Protein AF-A0AAD7Q5W8-F1 (afdb_monomer)

pLDDT: mean 75.55, std 15.58, range [45.16, 98.0]

Foldseek 3Di:
DADAPDQDPDPVCNVNYDDPDDDDDDDDPVVPDDDDPPPPPVPVPPDVPDPCNVVVVVVVVVVVVVVVVVVVVVVVVVVVVVVVVVVVVVVVVVPD

Structure (mmCIF, N/CA/C/O backbone):
data_AF-A0AAD7Q5W8-F1
#
_entry.id   AF-A0AAD7Q5W8-F1
#
loop_
_atom_site.group_PDB
_atom_site.id
_atom_site.type_symbol
_atom_site.label_atom_id
_atom_site.label_alt_id
_atom_site.label_comp_id
_atom_site.label_asym_id
_atom_site.label_entity_id
_atom_site.label_seq_id
_atom_site.pdbx_PDB_ins_code
_atom_site.Cartn_x
_atom_site.Cartn_y
_atom_site.Cartn_z
_atom_site.occupancy
_atom_site.B_iso_or_equiv
_atom_site.auth_seq_id
_atom_site.auth_comp_id
_atom_site.auth_asym_id
_atom_site.auth_atom_id
_atom_site.pdbx_PDB_model_num
ATOM 1 N N . MET A 1 1 ? 58.237 18.279 -44.977 1.00 65.56 1 MET A N 1
ATOM 2 C CA . MET A 1 1 ? 57.057 17.377 -45.009 1.00 65.56 1 MET A CA 1
ATOM 3 C C . MET A 1 1 ? 56.083 17.798 -43.919 1.00 65.56 1 MET A C 1
ATOM 5 O O . MET A 1 1 ? 56.553 18.250 -42.885 1.00 65.56 1 MET A O 1
ATOM 9 N N . 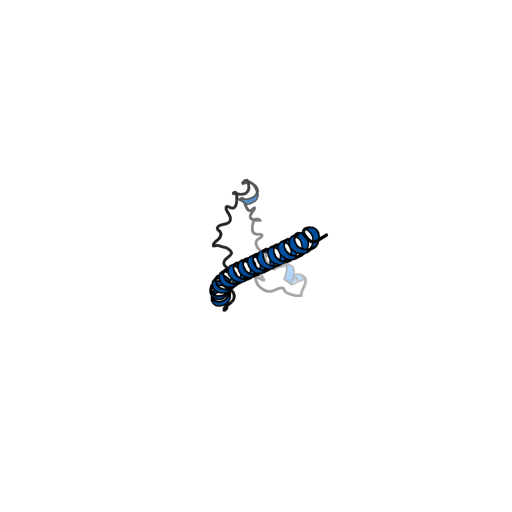LYS A 1 2 ? 54.764 17.698 -44.142 1.00 66.75 2 LYS A N 1
ATOM 10 C CA . LYS A 1 2 ? 53.741 18.098 -43.156 1.00 66.75 2 LYS A CA 1
ATOM 11 C C . LYS A 1 2 ? 53.053 16.859 -42.587 1.00 66.75 2 LYS A C 1
ATOM 13 O O . LYS A 1 2 ? 52.450 16.104 -43.347 1.00 66.75 2 LYS A O 1
ATOM 18 N N . PHE A 1 3 ? 53.120 16.661 -41.273 1.00 67.88 3 PHE A N 1
ATOM 19 C CA . PHE A 1 3 ? 52.511 15.506 -40.604 1.00 67.88 3 PHE A CA 1
ATOM 20 C C . PHE A 1 3 ? 51.171 15.913 -39.997 1.00 67.88 3 PHE A C 1
ATOM 22 O O . PHE A 1 3 ? 51.114 16.792 -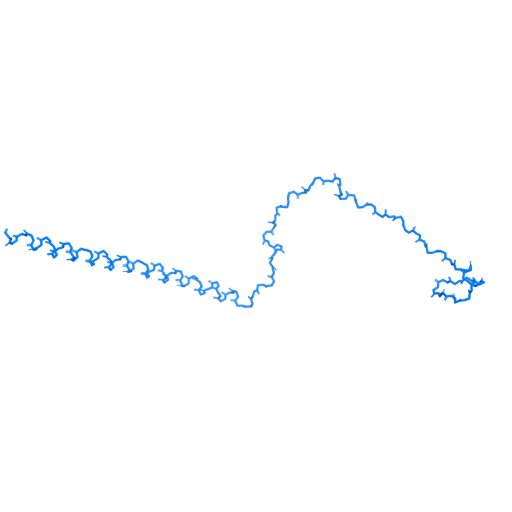39.140 1.00 67.88 3 PHE A O 1
ATOM 29 N N . ARG A 1 4 ? 50.085 15.302 -40.484 1.00 69.50 4 ARG A N 1
ATOM 30 C CA . ARG A 1 4 ? 48.712 15.607 -40.045 1.00 69.50 4 ARG A CA 1
ATOM 31 C C . ARG A 1 4 ? 48.233 14.638 -38.959 1.00 69.50 4 ARG A C 1
ATOM 33 O O . ARG A 1 4 ? 47.723 15.092 -37.947 1.00 69.50 4 ARG A O 1
ATOM 40 N N . ASN A 1 5 ? 48.494 13.335 -39.122 1.00 69.00 5 ASN A N 1
ATOM 41 C CA . ASN A 1 5 ? 48.013 12.272 -38.221 1.00 69.00 5 ASN A CA 1
ATOM 42 C C . ASN A 1 5 ? 49.140 11.408 -37.616 1.00 69.00 5 ASN A C 1
ATOM 44 O O . ASN A 1 5 ? 48.890 10.298 -37.162 1.00 69.00 5 ASN A O 1
ATOM 48 N N . TYR A 1 6 ? 50.388 11.883 -37.631 1.00 74.44 6 TYR A N 1
ATOM 49 C CA . TYR A 1 6 ? 51.534 11.155 -37.076 1.00 74.44 6 TYR A CA 1
ATOM 50 C C . TYR A 1 6 ? 52.465 12.101 -36.313 1.00 74.44 6 TYR A C 1
ATOM 52 O O . TYR A 1 6 ? 52.581 13.274 -36.674 1.00 74.44 6 TYR A O 1
ATOM 60 N N . VAL A 1 7 ? 53.120 11.595 -35.263 1.00 70.38 7 VAL A N 1
ATOM 61 C CA . VAL A 1 7 ? 54.113 12.339 -34.473 1.00 70.38 7 VAL A CA 1
ATOM 62 C C . VAL A 1 7 ? 55.481 11.689 -34.668 1.00 70.38 7 VAL A C 1
ATOM 64 O O . VAL A 1 7 ? 55.752 10.648 -34.070 1.00 70.38 7 VAL A O 1
ATOM 67 N N . PRO A 1 8 ? 56.351 12.269 -35.511 1.00 78.19 8 PRO A N 1
ATOM 68 C CA . PRO A 1 8 ? 57.726 11.807 -35.623 1.00 78.19 8 PRO A CA 1
ATOM 69 C C . PRO A 1 8 ? 58.470 11.931 -34.285 1.00 78.19 8 PRO A C 1
ATOM 71 O O . PRO A 1 8 ? 58.290 12.904 -33.552 1.00 78.19 8 PRO A O 1
ATOM 74 N N . HIS A 1 9 ? 59.312 10.944 -33.974 1.00 71.19 9 HIS A N 1
ATOM 75 C CA . HIS A 1 9 ? 60.111 10.907 -32.740 1.00 71.19 9 HIS A CA 1
ATOM 76 C C . HIS A 1 9 ? 61.386 11.761 -32.831 1.00 71.19 9 HIS A C 1
ATOM 78 O O . HIS A 1 9 ? 62.008 12.051 -31.814 1.00 71.19 9 HIS A O 1
ATOM 84 N N . ASP A 1 10 ? 61.764 12.165 -34.046 1.00 75.44 10 ASP A N 1
ATOM 85 C CA . ASP A 1 10 ? 62.953 12.965 -34.309 1.00 75.44 10 ASP A CA 1
ATOM 86 C C . ASP A 1 10 ? 62.649 14.469 -34.218 1.00 75.44 10 ASP A C 1
ATOM 88 O O . ASP A 1 10 ? 61.646 14.951 -34.760 1.00 75.44 10 ASP A O 1
ATOM 92 N N . LYS A 1 11 ? 63.510 15.220 -33.523 1.00 66.25 11 LYS A N 1
ATOM 93 C CA . LYS A 1 11 ? 63.228 16.600 -33.079 1.00 66.25 11 LYS A CA 1
ATOM 94 C C . LYS A 1 11 ? 63.130 17.584 -34.243 1.00 66.25 11 LYS A C 1
ATOM 96 O O . LYS A 1 11 ? 62.278 18.465 -34.224 1.00 66.25 11 LYS A O 1
ATOM 101 N N . GLN A 1 12 ? 63.936 17.392 -35.288 1.00 66.25 12 GLN A N 1
ATOM 102 C CA . GLN A 1 12 ? 63.923 18.264 -36.471 1.00 66.25 12 GLN A CA 1
ATOM 103 C C . GLN A 1 12 ? 62.662 18.085 -37.328 1.00 66.25 12 GLN A C 1
ATOM 105 O O . GLN A 1 12 ? 62.269 18.974 -38.078 1.00 66.25 12 GLN A O 1
ATOM 110 N N . LEU A 1 13 ? 62.002 16.929 -37.217 1.00 66.31 13 LEU A N 1
ATOM 111 C CA . LEU A 1 13 ? 60.841 16.580 -38.033 1.00 66.31 13 LEU A CA 1
ATOM 112 C C . LEU A 1 13 ? 59.508 16.915 -37.336 1.00 66.31 13 LEU A C 1
ATOM 114 O O . LEU A 1 13 ? 58.460 16.961 -37.986 1.00 66.31 13 LEU A O 1
ATOM 118 N N . GLN A 1 14 ? 59.555 17.208 -36.031 1.00 66.06 14 GLN A N 1
ATOM 119 C CA . GLN A 1 14 ? 58.428 17.702 -35.232 1.00 66.06 14 GLN A CA 1
ATOM 120 C C . GLN A 1 14 ? 58.044 19.150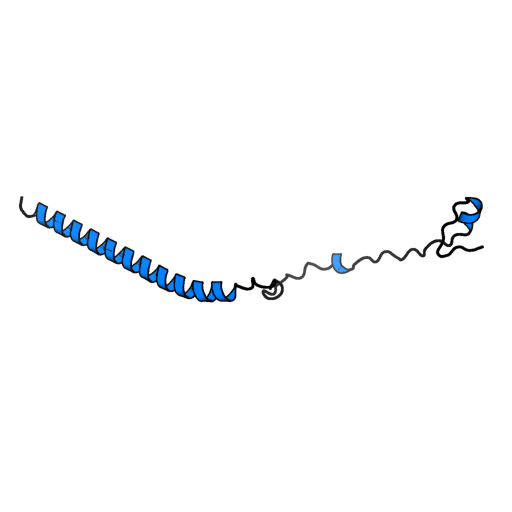 -35.565 1.00 66.06 14 GLN A C 1
ATOM 122 O O . GLN A 1 14 ? 56.873 19.504 -35.435 1.00 66.06 14 GLN A O 1
ATOM 127 N N . GLU A 1 15 ? 58.976 19.962 -36.073 1.00 63.56 15 GLU A N 1
ATOM 128 C CA . GLU A 1 15 ? 58.709 21.344 -36.510 1.00 63.56 15 GLU A CA 1
ATOM 129 C C . GLU A 1 15 ? 57.746 21.410 -37.712 1.00 63.56 15 GLU A C 1
ATOM 131 O O . GLU A 1 15 ? 57.050 22.401 -37.915 1.00 63.56 15 GLU A O 1
ATOM 136 N N . GLY A 1 16 ? 57.636 20.324 -38.488 1.00 62.56 16 GLY A N 1
ATOM 137 C CA . G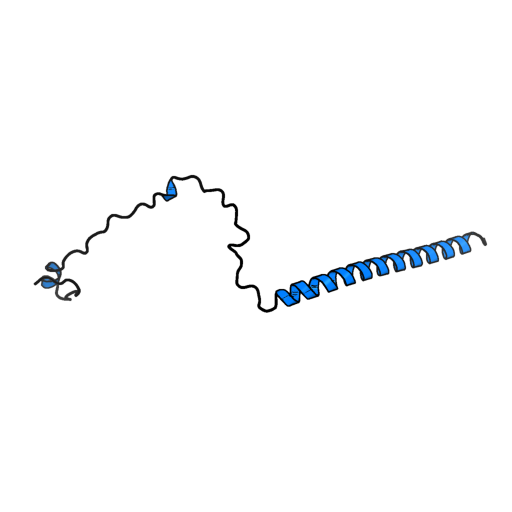LY A 1 16 ? 56.693 20.195 -39.605 1.00 62.56 16 GLY A CA 1
ATOM 138 C C . GLY A 1 16 ? 55.271 19.782 -39.202 1.00 62.56 16 GLY A C 1
ATOM 139 O O . GLY A 1 16 ? 54.453 19.471 -40.080 1.00 62.56 16 GLY A O 1
ATOM 140 N N . LYS A 1 17 ? 54.965 19.706 -37.900 1.00 61.75 17 LYS A N 1
ATOM 141 C CA . LYS A 1 17 ? 53.644 19.310 -37.405 1.00 61.75 17 LYS A CA 1
ATOM 142 C C . LYS A 1 17 ? 52.680 20.498 -37.465 1.00 61.75 17 LYS A C 1
ATOM 144 O O . LYS A 1 17 ? 52.961 21.576 -36.954 1.00 61.75 17 LYS A O 1
ATOM 149 N N . LEU A 1 18 ? 51.524 20.301 -38.093 1.00 60.78 18 LEU A N 1
ATOM 150 C CA . LEU A 1 18 ? 50.471 21.317 -38.132 1.00 60.78 18 LEU A CA 1
ATOM 151 C C . LEU A 1 18 ? 49.790 21.388 -36.760 1.00 60.78 18 LEU A C 1
ATOM 153 O O . LEU A 1 18 ? 49.343 20.361 -36.244 1.00 60.78 18 LEU A O 1
ATOM 157 N N . ALA A 1 19 ? 49.728 22.585 -36.170 1.00 61.34 19 ALA A N 1
ATOM 158 C CA . ALA A 1 19 ? 49.034 22.803 -34.906 1.00 61.34 19 ALA A CA 1
ATOM 159 C C . ALA A 1 19 ? 47.547 22.422 -35.052 1.00 61.34 19 ALA A C 1
ATOM 161 O O . ALA A 1 19 ? 46.923 22.797 -36.052 1.00 61.34 19 ALA A O 1
ATOM 162 N N . PRO A 1 20 ? 46.970 21.666 -34.100 1.00 61.69 20 PRO A N 1
ATOM 163 C CA . PRO A 1 20 ? 45.542 21.385 -34.117 1.00 61.69 20 PRO A CA 1
ATOM 164 C C . PRO A 1 20 ? 44.773 22.703 -33.989 1.00 61.69 20 PRO A C 1
ATOM 166 O O . PRO A 1 20 ? 45.148 23.571 -33.201 1.00 61.69 20 PRO A O 1
ATOM 169 N N . ALA A 1 21 ? 43.711 22.864 -34.779 1.00 61.34 21 ALA A N 1
ATOM 170 C CA . ALA A 1 21 ? 42.864 24.046 -34.704 1.00 61.34 21 ALA A CA 1
ATOM 171 C C . ALA A 1 21 ? 42.253 24.139 -33.298 1.00 61.34 21 ALA A C 1
ATOM 173 O O . ALA A 1 21 ? 41.533 23.237 -32.866 1.00 61.34 21 ALA A O 1
ATOM 174 N N . VAL A 1 22 ? 42.570 25.213 -32.574 1.00 66.44 22 VAL A N 1
ATOM 175 C CA . VAL A 1 22 ? 41.965 25.498 -31.272 1.00 66.44 22 VAL A CA 1
ATOM 176 C C . VAL A 1 22 ? 40.540 25.959 -31.540 1.00 66.44 22 VAL A C 1
ATOM 178 O O . VAL A 1 22 ? 40.323 27.050 -32.064 1.00 66.44 22 VAL A O 1
ATOM 181 N N . LEU A 1 23 ? 39.571 25.100 -31.229 1.00 64.25 23 LEU A N 1
ATOM 182 C CA . LEU A 1 23 ? 38.167 25.485 -31.265 1.00 64.25 23 LEU A CA 1
ATOM 183 C C . LEU A 1 23 ? 37.935 26.585 -30.216 1.00 64.25 23 LEU A C 1
ATOM 185 O O . LEU A 1 23 ? 38.452 26.463 -29.099 1.00 64.25 23 LEU A O 1
ATOM 189 N N . PRO A 1 24 ? 37.178 27.649 -30.541 1.00 71.25 24 PRO A N 1
ATOM 190 C CA . PRO A 1 24 ? 36.748 28.609 -29.536 1.00 71.25 24 PRO A CA 1
ATOM 191 C C . PRO A 1 24 ? 35.975 27.853 -28.455 1.00 71.25 24 PRO A C 1
ATOM 193 O O . PRO A 1 24 ? 35.124 27.013 -28.754 1.00 71.25 24 PRO A O 1
ATOM 196 N N . LYS A 1 25 ? 36.326 28.105 -27.194 1.00 66.06 25 LYS A N 1
ATOM 197 C CA . LYS A 1 25 ? 35.671 27.472 -26.055 1.00 66.06 25 LYS A CA 1
ATOM 198 C C . LYS A 1 25 ? 34.232 27.981 -26.034 1.00 66.06 25 LYS A C 1
ATOM 200 O O . LYS A 1 25 ? 34.010 29.169 -25.841 1.00 66.06 25 LYS A O 1
ATOM 205 N N . PHE A 1 26 ? 33.292 27.096 -26.344 1.00 63.19 26 PHE A N 1
ATOM 206 C CA . PHE A 1 26 ? 31.869 27.394 -26.294 1.00 63.19 26 PHE A CA 1
ATOM 207 C C . PHE A 1 26 ? 31.521 27.751 -24.847 1.00 63.19 26 PHE A C 1
ATOM 209 O O . PHE A 1 26 ? 31.694 26.926 -23.952 1.00 63.19 26 PHE A O 1
ATOM 216 N N . GLU A 1 27 ? 31.121 28.996 -24.610 1.00 66.19 27 GLU A N 1
ATOM 217 C CA . GLU A 1 27 ? 30.517 29.390 -23.344 1.00 66.19 27 GLU A CA 1
ATOM 218 C C . GLU A 1 27 ? 29.042 29.006 -23.417 1.00 66.19 27 GLU A C 1
ATOM 220 O O . GLU A 1 27 ? 28.293 29.559 -24.223 1.00 66.19 27 GLU A O 1
ATOM 225 N N . ASP A 1 28 ? 28.641 28.022 -22.610 1.00 58.94 28 ASP A N 1
ATOM 226 C CA . ASP A 1 28 ? 27.244 27.621 -22.478 1.00 58.94 28 ASP A CA 1
ATOM 227 C C . ASP A 1 28 ? 26.418 28.826 -21.977 1.00 58.94 28 ASP A C 1
ATOM 229 O O . ASP A 1 28 ? 26.607 29.267 -20.839 1.00 58.94 28 ASP A O 1
ATOM 233 N N . PRO A 1 29 ? 25.447 29.353 -22.749 1.00 60.59 29 PRO A N 1
ATOM 234 C CA . PRO A 1 29 ? 24.621 30.495 -22.335 1.00 60.59 29 PRO A CA 1
ATOM 235 C C . PRO A 1 29 ? 23.611 30.157 -21.217 1.00 60.59 29 PRO A C 1
ATOM 237 O O . PRO A 1 29 ? 22.738 30.959 -20.895 1.00 60.59 29 PRO A O 1
ATOM 240 N N . ILE A 1 30 ? 23.708 28.971 -20.612 1.00 54.12 30 ILE A N 1
ATOM 241 C CA . ILE A 1 30 ? 22.777 28.462 -19.595 1.00 54.12 30 ILE A CA 1
ATOM 242 C C . ILE A 1 30 ? 23.075 29.051 -18.205 1.00 54.12 30 ILE A C 1
ATOM 244 O O . ILE A 1 30 ? 22.194 29.082 -17.352 1.00 54.12 30 ILE A O 1
ATOM 248 N N . ALA A 1 31 ? 24.272 29.602 -17.974 1.00 56.88 31 ALA A N 1
ATOM 249 C CA . ALA A 1 31 ? 24.646 30.155 -16.668 1.00 56.88 31 ALA A CA 1
ATOM 250 C C . ALA A 1 31 ? 23.942 31.484 -16.301 1.00 56.88 31 ALA A C 1
ATOM 252 O O . ALA A 1 31 ? 24.032 31.914 -15.154 1.00 56.88 31 ALA A O 1
ATOM 253 N N . ALA A 1 32 ? 23.255 32.144 -17.245 1.00 60.34 32 ALA A N 1
ATOM 254 C CA . ALA A 1 32 ? 22.659 33.470 -17.035 1.00 60.34 32 ALA A CA 1
ATOM 255 C C . ALA A 1 32 ? 21.123 33.481 -16.900 1.00 60.34 32 ALA A C 1
ATOM 257 O O . ALA A 1 32 ? 20.544 34.548 -16.693 1.00 60.34 32 ALA A O 1
ATOM 258 N N . ALA A 1 33 ? 20.447 32.333 -17.002 1.00 59.25 33 ALA A N 1
ATOM 259 C CA . ALA A 1 33 ? 19.006 32.247 -16.776 1.00 59.25 33 ALA A CA 1
ATOM 260 C C . ALA A 1 33 ? 18.726 31.709 -15.359 1.00 59.25 33 ALA A C 1
ATOM 262 O O . ALA A 1 33 ? 19.339 30.714 -14.968 1.00 59.25 33 ALA A O 1
ATOM 263 N N . PRO A 1 34 ? 17.822 32.331 -14.571 1.00 62.25 34 PRO A N 1
ATOM 264 C CA . PRO A 1 34 ? 17.406 31.767 -13.290 1.00 62.25 34 PRO A CA 1
ATOM 265 C C . PRO A 1 34 ? 16.860 30.350 -13.520 1.00 62.25 34 PRO A C 1
ATOM 267 O O . PRO A 1 34 ? 16.225 30.122 -14.555 1.00 62.25 34 PRO A O 1
ATOM 270 N N . PRO A 1 35 ? 17.108 29.402 -12.597 1.00 59.34 35 PRO A N 1
ATOM 271 C CA . PRO A 1 35 ? 16.723 28.015 -12.800 1.00 59.34 35 PRO A CA 1
ATOM 272 C C . PRO A 1 35 ? 15.220 27.965 -13.094 1.00 59.34 35 PRO A C 1
ATOM 274 O O . PRO A 1 35 ? 14.438 28.503 -12.300 1.00 59.34 35 PRO A O 1
ATOM 277 N N . PRO A 1 36 ? 14.786 27.379 -14.226 1.00 57.97 36 PRO A N 1
ATOM 278 C CA . PRO A 1 36 ? 13.377 27.094 -14.400 1.00 57.97 36 PRO A CA 1
ATOM 279 C C . PRO A 1 36 ? 12.984 26.221 -13.215 1.00 57.97 36 PRO A C 1
ATOM 281 O O . PRO A 1 36 ? 13.633 25.217 -12.942 1.00 57.97 36 PRO A O 1
ATOM 284 N N . SER A 1 37 ? 11.969 26.647 -12.464 1.00 58.84 37 SER A N 1
ATOM 285 C CA . SER A 1 37 ? 11.362 25.831 -11.421 1.00 58.84 37 SER A CA 1
ATOM 286 C C . SER A 1 37 ? 10.974 24.506 -12.065 1.00 58.84 37 SER A C 1
ATOM 288 O O . SER A 1 37 ? 9.991 24.451 -12.813 1.00 58.84 37 SER A O 1
ATOM 290 N N . GLU A 1 38 ? 11.793 23.486 -11.832 1.00 55.72 38 GLU A N 1
ATOM 291 C CA . GLU A 1 38 ? 11.555 22.110 -12.219 1.00 55.72 38 GLU A CA 1
ATOM 292 C C . GLU A 1 38 ? 10.277 21.697 -11.501 1.00 55.72 38 GLU A C 1
ATOM 294 O O . GLU A 1 38 ? 10.261 21.285 -10.344 1.00 55.72 38 GLU A O 1
ATOM 299 N N . LYS A 1 39 ? 9.148 21.886 -12.182 1.00 59.34 39 LYS A N 1
ATOM 300 C CA . LYS A 1 39 ? 7.986 21.055 -11.935 1.00 59.34 39 LYS A CA 1
ATOM 301 C C . LYS A 1 39 ? 8.457 19.677 -12.349 1.00 59.34 39 LYS A C 1
ATOM 303 O O . LYS A 1 39 ? 8.465 19.367 -13.535 1.00 59.34 39 LYS A O 1
ATOM 308 N N . GLU A 1 40 ? 8.970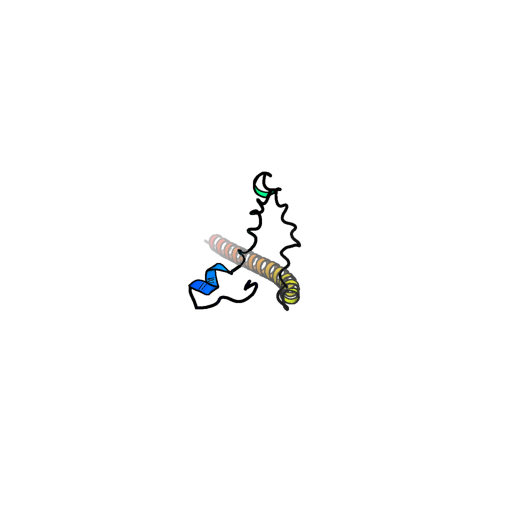 18.937 -11.375 1.00 54.78 40 GLU A N 1
ATOM 309 C CA . GLU A 1 40 ? 9.323 17.537 -11.510 1.00 54.78 40 GLU A CA 1
ATOM 310 C C . GLU A 1 40 ? 8.114 16.831 -12.123 1.00 54.78 40 GLU A C 1
ATOM 312 O O . GLU A 1 40 ? 7.108 16.589 -11.453 1.00 54.78 40 GLU A O 1
ATOM 317 N N . ASP A 1 41 ? 8.174 16.566 -13.425 1.00 60.75 41 ASP A N 1
ATOM 318 C CA . ASP A 1 41 ? 7.193 15.727 -14.084 1.00 60.75 41 ASP A CA 1
ATOM 319 C C . ASP A 1 41 ? 7.286 14.350 -13.408 1.00 60.75 41 ASP A C 1
ATOM 321 O O . ASP A 1 41 ? 8.310 13.669 -13.553 1.00 60.75 41 ASP A O 1
ATOM 325 N N . PRO A 1 42 ? 6.241 13.880 -12.693 1.00 61.94 42 PRO A N 1
ATOM 326 C CA . PRO A 1 42 ? 6.313 12.641 -11.907 1.00 61.94 42 PRO A CA 1
ATOM 327 C C . PRO A 1 42 ? 6.557 11.394 -12.771 1.00 61.94 42 PRO A C 1
ATOM 329 O O . PRO A 1 42 ? 6.755 10.291 -12.262 1.00 61.94 42 PRO A O 1
ATOM 332 N N . PHE A 1 43 ? 6.497 11.564 -14.092 1.00 56.75 43 PHE A N 1
ATOM 333 C CA . PHE A 1 43 ? 6.652 10.534 -15.102 1.00 56.75 43 PHE A CA 1
ATOM 334 C C . PHE A 1 43 ? 8.088 10.372 -15.615 1.00 56.75 43 PHE A C 1
ATOM 336 O O . PHE A 1 43 ? 8.386 9.329 -16.195 1.00 56.75 43 PHE A O 1
ATOM 343 N N . VAL A 1 44 ? 8.991 11.334 -15.392 1.00 56.50 44 VAL A N 1
ATOM 344 C CA . VAL A 1 44 ? 10.360 11.272 -15.948 1.00 56.50 44 VAL A CA 1
ATOM 345 C C . VAL A 1 44 ? 11.278 10.353 -15.124 1.00 56.50 44 VAL A C 1
ATOM 347 O O . VAL A 1 44 ? 12.232 9.793 -15.654 1.00 56.50 44 VAL A O 1
ATOM 350 N N . ASN A 1 45 ? 10.919 10.069 -13.867 1.00 57.88 45 ASN A N 1
ATOM 351 C CA . ASN A 1 45 ? 11.612 9.119 -12.983 1.00 57.88 45 ASN A CA 1
ATOM 352 C C . ASN A 1 45 ? 10.923 7.746 -12.891 1.00 57.88 45 ASN A C 1
ATOM 354 O O . ASN A 1 45 ? 11.026 7.048 -11.879 1.00 57.88 45 ASN A O 1
ATOM 358 N N . ILE A 1 46 ? 10.220 7.311 -13.941 1.00 61.41 46 ILE A N 1
ATOM 359 C CA . ILE A 1 46 ? 9.783 5.913 -14.037 1.00 61.41 46 ILE A CA 1
ATOM 360 C C . ILE A 1 46 ? 11.003 5.094 -14.460 1.00 61.41 46 ILE A C 1
ATOM 362 O O . ILE A 1 46 ? 11.167 4.702 -15.613 1.00 61.41 46 ILE A O 1
ATOM 366 N N . ALA A 1 47 ? 11.878 4.831 -13.488 1.00 67.56 47 ALA A N 1
ATOM 367 C CA . ALA A 1 47 ? 12.810 3.720 -13.567 1.00 67.56 47 ALA A CA 1
ATOM 368 C C . ALA A 1 47 ? 12.041 2.462 -14.016 1.00 67.56 47 ALA A C 1
ATOM 370 O O . ALA A 1 47 ? 10.852 2.336 -13.687 1.00 67.56 47 ALA A O 1
ATOM 371 N N . PRO A 1 48 ? 12.681 1.513 -14.722 1.00 72.06 48 PRO A N 1
ATOM 372 C CA . PRO A 1 48 ? 12.067 0.225 -15.009 1.00 72.06 48 PRO A CA 1
ATOM 373 C C . PRO A 1 48 ? 11.547 -0.360 -13.693 1.00 72.06 48 PRO A C 1
ATOM 375 O O . PRO A 1 48 ? 12.326 -0.722 -12.807 1.00 72.06 48 PRO A O 1
ATOM 378 N N . LYS A 1 49 ? 10.220 -0.353 -13.508 1.00 70.81 49 LYS A N 1
ATOM 379 C CA . LYS A 1 49 ? 9.599 -0.864 -12.285 1.00 70.81 49 LYS A CA 1
ATOM 380 C C . LYS A 1 49 ? 10.065 -2.302 -12.107 1.00 70.81 49 LYS A C 1
ATOM 382 O O . LYS A 1 49 ? 10.201 -3.037 -13.085 1.00 70.81 49 LYS A O 1
ATOM 387 N N . LYS A 1 50 ? 10.310 -2.704 -10.855 1.00 77.00 50 LYS A N 1
ATOM 388 C CA . LYS A 1 50 ? 10.660 -4.094 -10.538 1.00 77.00 50 LYS A CA 1
ATOM 389 C C . LYS A 1 50 ? 9.659 -5.018 -11.251 1.00 77.00 50 LYS A C 1
ATOM 391 O O . LYS A 1 50 ? 8.464 -4.724 -11.196 1.00 77.00 50 LYS A O 1
ATOM 396 N N . PRO A 1 51 ? 10.097 -6.131 -11.862 1.00 78.25 51 PRO A N 1
ATOM 397 C CA . PRO A 1 51 ? 9.217 -7.024 -12.625 1.00 78.25 51 PRO A CA 1
ATOM 398 C C . PRO A 1 51 ? 8.022 -7.540 -11.806 1.00 78.25 51 PRO A C 1
ATOM 400 O O . PRO A 1 51 ? 6.996 -7.898 -12.365 1.00 78.25 51 PRO A O 1
ATOM 403 N N . ASN A 1 52 ? 8.129 -7.513 -10.473 1.00 81.25 52 ASN A N 1
ATOM 404 C CA . ASN A 1 52 ? 7.089 -7.932 -9.539 1.00 81.25 52 ASN A CA 1
ATOM 405 C C . ASN A 1 52 ? 6.308 -6.775 -8.874 1.00 81.25 52 ASN A C 1
ATOM 407 O O . ASN A 1 52 ? 5.574 -6.994 -7.913 1.00 81.25 52 ASN A O 1
ATOM 411 N N . TRP A 1 53 ? 6.491 -5.529 -9.326 1.00 87.50 53 TRP A N 1
ATOM 412 C CA . TRP A 1 53 ? 5.834 -4.343 -8.755 1.00 87.50 53 TRP A CA 1
ATOM 413 C C . TRP A 1 53 ? 4.308 -4.458 -8.792 1.00 87.50 53 TRP A C 1
ATOM 415 O O . TRP A 1 53 ? 3.620 -4.070 -7.851 1.00 87.50 53 TRP A O 1
ATOM 425 N N . ASP A 1 54 ? 3.784 -4.995 -9.891 1.00 84.81 54 ASP A N 1
ATOM 426 C CA . ASP A 1 54 ? 2.351 -5.177 -10.090 1.00 84.81 54 ASP A CA 1
ATOM 427 C C . ASP A 1 54 ? 1.768 -6.161 -9.065 1.00 84.81 54 ASP A C 1
ATOM 429 O O . ASP A 1 54 ? 0.774 -5.860 -8.407 1.00 84.81 54 ASP A O 1
ATOM 433 N N . LEU A 1 55 ? 2.481 -7.265 -8.807 1.00 88.19 55 LEU A N 1
ATOM 434 C CA . LEU A 1 55 ? 2.108 -8.221 -7.768 1.00 88.19 55 LEU A CA 1
ATOM 435 C C . LEU A 1 55 ? 2.136 -7.583 -6.379 1.00 88.19 55 LEU A C 1
ATOM 437 O O . LEU A 1 55 ? 1.213 -7.789 -5.596 1.00 88.19 55 LEU A O 1
ATOM 441 N N . GLN A 1 56 ? 3.176 -6.802 -6.067 1.00 88.25 56 GLN A N 1
ATOM 442 C CA . GLN A 1 56 ? 3.263 -6.099 -4.785 1.00 88.25 56 GLN A CA 1
ATOM 443 C C . GLN A 1 56 ? 2.073 -5.158 -4.601 1.00 88.25 56 GLN A C 1
ATOM 445 O O . GLN A 1 56 ? 1.427 -5.204 -3.559 1.00 88.25 56 GLN A O 1
ATOM 450 N N . ARG A 1 57 ? 1.727 -4.369 -5.624 1.00 88.69 57 ARG A N 1
ATOM 451 C CA . ARG A 1 57 ? 0.572 -3.461 -5.593 1.00 88.69 57 ARG A CA 1
ATOM 452 C C . ARG A 1 57 ? -0.740 -4.214 -5.360 1.00 88.69 57 ARG A C 1
ATOM 454 O O . ARG A 1 57 ? -1.548 -3.809 -4.521 1.00 88.69 57 ARG A O 1
ATOM 461 N N . ASP A 1 58 ? -0.958 -5.301 -6.089 1.00 88.56 58 ASP A N 1
ATOM 462 C CA . ASP A 1 58 ? -2.223 -6.037 -6.047 1.00 88.56 58 ASP A CA 1
ATOM 463 C C . ASP A 1 58 ? -2.386 -6.851 -4.754 1.00 88.56 58 ASP A C 1
ATOM 465 O O . ASP A 1 58 ? -3.500 -6.977 -4.227 1.00 88.56 58 ASP A O 1
ATOM 469 N N . VAL A 1 59 ? -1.282 -7.360 -4.198 1.00 94.38 59 VAL A N 1
ATOM 470 C CA . VAL A 1 59 ? -1.249 -8.010 -2.881 1.00 94.38 59 VAL A CA 1
ATOM 471 C C . VAL A 1 59 ? -1.422 -6.984 -1.761 1.00 94.38 59 VAL A C 1
ATOM 473 O O . VAL A 1 59 ? -2.207 -7.239 -0.844 1.00 94.38 59 VAL A O 1
ATOM 476 N N . GLN A 1 60 ? -0.786 -5.810 -1.855 1.00 94.50 60 GLN A N 1
ATOM 477 C CA . GLN A 1 60 ? -0.856 -4.764 -0.827 1.00 94.50 60 GLN A CA 1
ATOM 478 C C . GLN A 1 60 ? -2.304 -4.369 -0.528 1.00 94.50 60 GLN A C 1
ATOM 480 O O . GLN A 1 60 ? -2.729 -4.393 0.621 1.00 94.50 60 GLN A O 1
ATOM 485 N N . LYS A 1 61 ? -3.127 -4.152 -1.562 1.00 93.69 61 LYS A N 1
ATOM 486 C CA . LYS A 1 61 ? -4.547 -3.799 -1.383 1.00 93.69 61 LYS A CA 1
ATOM 487 C C . LYS A 1 61 ? -5.341 -4.853 -0.594 1.00 93.69 61 LYS A C 1
ATOM 489 O O . LYS A 1 61 ? -6.283 -4.515 0.128 1.00 93.69 61 LYS A O 1
ATOM 494 N N . LYS A 1 62 ? -5.008 -6.139 -0.755 1.00 95.31 62 LYS A N 1
ATOM 495 C CA . LYS A 1 62 ? -5.647 -7.236 -0.008 1.00 95.31 62 LYS A CA 1
ATOM 496 C C . LYS A 1 62 ? -5.147 -7.280 1.435 1.00 95.31 62 LYS A C 1
ATOM 498 O O . LYS A 1 62 ? -5.969 -7.474 2.331 1.00 95.31 62 LYS A O 1
ATOM 503 N N . LEU A 1 63 ? -3.847 -7.067 1.645 1.00 96.94 63 LEU A N 1
ATOM 504 C CA . LEU A 1 63 ? -3.237 -6.989 2.973 1.00 96.94 63 LEU A CA 1
ATOM 505 C C . LEU A 1 63 ? -3.799 -5.819 3.779 1.00 96.94 63 LEU A C 1
ATOM 507 O O . LEU A 1 63 ? -4.279 -6.053 4.880 1.00 96.94 63 LEU A O 1
ATOM 511 N N . ASP A 1 64 ? -3.890 -4.620 3.202 1.00 96.25 64 ASP A N 1
ATOM 512 C CA . ASP A 1 64 ? -4.443 -3.439 3.881 1.00 96.25 64 ASP A CA 1
ATOM 513 C C . ASP A 1 64 ? -5.887 -3.683 4.354 1.00 96.25 64 ASP A C 1
ATOM 515 O O . ASP A 1 64 ? -6.301 -3.290 5.447 1.00 96.25 64 ASP A O 1
ATOM 519 N N . LYS A 1 65 ? -6.693 -4.366 3.528 1.00 96.56 65 LYS A N 1
ATOM 520 C CA . LYS A 1 65 ? -8.073 -4.725 3.883 1.00 96.56 65 LYS A CA 1
ATOM 521 C C . LYS A 1 65 ? -8.122 -5.750 5.015 1.00 96.56 65 LYS A C 1
ATOM 523 O O . LYS A 1 65 ? -9.035 -5.689 5.840 1.00 96.56 65 LYS A O 1
ATOM 528 N N . LEU A 1 66 ? -7.200 -6.708 5.017 1.00 97.44 66 LEU A N 1
ATOM 529 C CA . LEU A 1 66 ? -7.099 -7.717 6.064 1.00 97.44 66 LEU A CA 1
ATOM 530 C C . LEU A 1 66 ? -6.630 -7.084 7.377 1.00 97.44 66 LEU A C 1
ATOM 532 O O . LEU A 1 66 ? -7.294 -7.266 8.389 1.00 97.44 66 LEU A O 1
ATOM 536 N N . GLU A 1 67 ? -5.580 -6.268 7.341 1.00 96.88 67 GLU A N 1
ATOM 537 C CA . GLU A 1 67 ? -5.023 -5.565 8.498 1.00 96.88 67 GLU A CA 1
ATOM 538 C C . GLU A 1 67 ? -6.076 -4.701 9.198 1.00 96.88 67 GLU A C 1
ATOM 540 O O . GLU A 1 67 ? -6.276 -4.833 10.405 1.00 96.88 67 GLU A O 1
ATOM 545 N N . ARG A 1 68 ? -6.850 -3.912 8.438 1.00 97.62 68 ARG A N 1
ATOM 546 C CA . ARG A 1 68 ? -7.959 -3.116 8.995 1.00 97.62 68 ARG A CA 1
ATOM 547 C C . ARG A 1 68 ? -9.002 -3.971 9.718 1.00 97.62 68 ARG A C 1
ATOM 549 O O . ARG A 1 68 ? -9.561 -3.546 10.726 1.00 97.62 68 ARG A O 1
ATOM 556 N N . ARG A 1 69 ? -9.301 -5.169 9.203 1.00 97.88 69 ARG A N 1
ATOM 557 C CA . ARG A 1 69 ? -10.246 -6.098 9.847 1.00 97.88 69 ARG A CA 1
ATOM 558 C C . ARG A 1 69 ? -9.646 -6.712 11.104 1.00 97.88 69 ARG A C 1
ATOM 560 O O . ARG A 1 69 ? -10.352 -6.805 12.101 1.00 97.88 69 ARG A O 1
ATOM 567 N N . THR A 1 70 ? -8.369 -7.081 11.066 1.00 98.00 70 THR A N 1
ATOM 568 C CA . THR A 1 70 ? -7.648 -7.634 12.215 1.00 98.00 70 THR A CA 1
ATOM 569 C C . THR A 1 70 ? -7.562 -6.620 13.350 1.00 98.00 70 THR A C 1
ATOM 571 O O . THR A 1 70 ? -7.895 -6.957 14.479 1.00 98.00 70 THR A O 1
ATOM 574 N N . GLN A 1 71 ? -7.215 -5.363 13.058 1.00 97.88 71 GLN A N 1
ATOM 575 C CA . GLN A 1 71 ? -7.193 -4.283 14.051 1.00 97.88 71 GLN A CA 1
ATOM 576 C C . GLN A 1 71 ? -8.579 -4.045 14.660 1.00 97.88 71 GLN A C 1
ATOM 578 O O . GLN A 1 71 ? -8.708 -3.921 15.875 1.00 97.88 71 GLN A O 1
ATOM 583 N N . LYS A 1 72 ? -9.632 -4.047 13.831 1.00 97.75 72 LYS A N 1
ATOM 584 C CA . LYS A 1 72 ? -11.009 -3.921 14.320 1.00 97.75 72 LYS A CA 1
ATOM 585 C C . LYS A 1 72 ? -11.405 -5.087 15.232 1.00 97.75 72 LYS A C 1
ATOM 587 O O . LYS A 1 72 ? -12.008 -4.850 16.271 1.00 97.75 72 LYS A O 1
ATOM 592 N N . ALA A 1 73 ? -11.076 -6.320 14.854 1.00 97.44 73 ALA A N 1
ATOM 593 C CA . ALA A 1 73 ? -11.367 -7.502 15.663 1.00 97.44 73 ALA A CA 1
ATOM 594 C C . ALA A 1 73 ? -10.595 -7.485 16.992 1.00 97.44 73 ALA A C 1
ATOM 596 O O . ALA A 1 73 ? -11.167 -7.795 18.031 1.00 97.44 73 ALA A O 1
ATOM 597 N N . LEU A 1 74 ? -9.325 -7.065 16.968 1.00 97.81 74 LEU A N 1
ATOM 598 C CA . LEU A 1 74 ? -8.506 -6.892 18.168 1.00 97.81 74 LEU A CA 1
ATOM 599 C C . LEU A 1 74 ? -9.138 -5.875 19.130 1.00 97.81 74 LEU A C 1
ATOM 601 O O . LEU A 1 74 ? -9.255 -6.147 20.319 1.00 97.81 74 LEU A O 1
ATOM 605 N N . TYR A 1 75 ? -9.582 -4.730 18.605 1.00 97.94 75 TYR A N 1
ATOM 606 C CA . TYR A 1 75 ? -10.249 -3.701 19.401 1.00 97.94 75 TYR A CA 1
ATOM 607 C C . TYR A 1 75 ? -11.552 -4.213 20.029 1.00 97.94 75 TYR A C 1
ATOM 609 O O . TYR A 1 75 ? -11.761 -4.044 21.224 1.00 97.94 75 TYR A O 1
ATOM 617 N N . GLN A 1 76 ? -12.386 -4.913 19.254 1.00 97.06 76 GLN A N 1
ATOM 618 C CA . GLN A 1 76 ? -13.628 -5.508 19.762 1.00 97.06 76 GLN A CA 1
ATOM 619 C C . GLN A 1 76 ? -13.378 -6.532 20.875 1.00 97.06 76 GLN A C 1
ATOM 621 O O . GLN A 1 76 ? -14.101 -6.546 21.867 1.00 97.06 76 GLN A O 1
ATOM 626 N N . LEU A 1 77 ? -12.345 -7.367 20.728 1.00 97.38 77 LEU A N 1
ATOM 627 C CA . LEU A 1 77 ? -11.960 -8.332 21.757 1.00 97.38 77 LEU A CA 1
ATOM 628 C C . LEU A 1 77 ? -11.532 -7.622 23.050 1.00 97.38 77 LEU A C 1
ATOM 630 O O . LEU A 1 77 ? -11.906 -8.049 24.138 1.00 97.38 77 LEU A O 1
ATOM 634 N N . MET A 1 78 ? -10.773 -6.530 22.927 1.00 96.44 78 MET A N 1
ATOM 635 C CA . MET A 1 78 ? -10.340 -5.723 24.068 1.00 96.44 78 MET A CA 1
ATOM 636 C C . MET A 1 78 ? -11.535 -5.095 24.799 1.00 96.44 78 MET A C 1
ATOM 638 O O . MET A 1 78 ? -11.611 -5.202 26.020 1.00 96.44 78 MET A O 1
ATOM 642 N N . GLU A 1 79 ? -12.487 -4.505 24.068 1.00 96.25 79 GLU A N 1
ATOM 643 C CA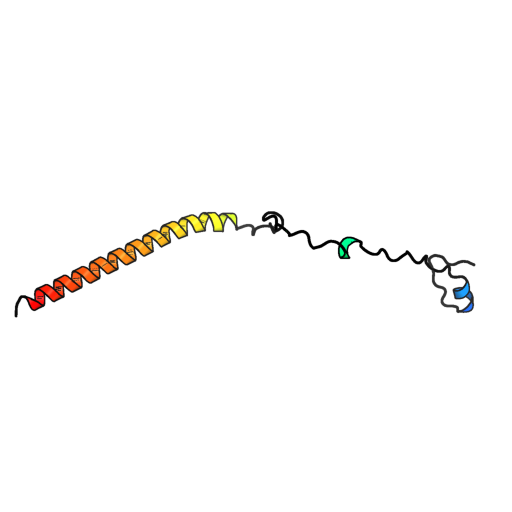 . GLU A 1 79 ? -13.711 -3.935 24.657 1.00 96.25 79 GLU A CA 1
ATOM 644 C C . GLU A 1 79 ? -14.549 -4.996 25.385 1.00 96.25 79 GLU A C 1
ATOM 646 O O . GLU A 1 79 ? -15.059 -4.753 26.480 1.00 96.25 79 GLU A O 1
ATOM 651 N N . GLU A 1 80 ? -14.694 -6.187 24.800 1.00 95.00 80 GLU A N 1
ATOM 652 C CA . GLU A 1 80 ? -15.441 -7.279 25.424 1.00 95.00 80 GLU A CA 1
ATOM 653 C C . GLU A 1 80 ? -14.759 -7.771 26.707 1.00 95.00 80 GLU A C 1
ATOM 655 O O . GLU A 1 80 ? -15.429 -7.949 27.728 1.00 95.00 80 GLU A O 1
ATOM 660 N N . GLN A 1 81 ? -13.434 -7.934 26.685 1.00 94.69 81 GLN A N 1
ATOM 661 C CA . GLN A 1 81 ? -12.653 -8.312 27.864 1.00 94.69 81 GLN A CA 1
ATOM 662 C C . GLN A 1 81 ? -12.750 -7.266 28.977 1.00 94.69 81 GLN A C 1
ATOM 664 O O . GLN A 1 81 ? -12.936 -7.618 30.143 1.00 94.69 81 GLN A O 1
ATOM 669 N N . GLU A 1 82 ? -12.653 -5.984 28.632 1.00 93.81 82 GLU A N 1
ATOM 670 C CA . GLU A 1 82 ? -12.771 -4.895 29.596 1.00 93.81 82 GLU A CA 1
ATOM 671 C C . GLU A 1 82 ? -14.171 -4.855 30.219 1.00 93.81 82 GLU A C 1
ATOM 673 O O . GLU A 1 82 ? -14.303 -4.792 31.442 1.00 93.81 82 GLU A O 1
ATOM 678 N N . LYS A 1 83 ? -15.221 -5.000 29.404 1.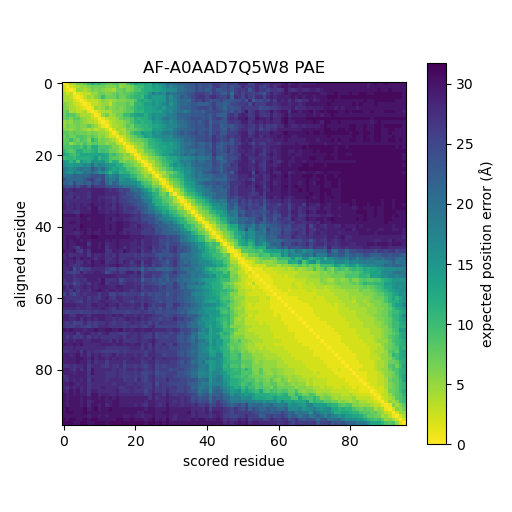00 93.44 83 LYS A N 1
ATOM 679 C CA . LYS A 1 83 ? -16.603 -5.069 29.890 1.00 93.44 83 LYS A CA 1
ATOM 680 C C . LYS A 1 83 ? -16.832 -6.270 30.811 1.00 93.44 83 LYS A C 1
ATOM 682 O O . LYS A 1 83 ? -17.481 -6.127 31.844 1.00 93.44 83 LYS A O 1
ATOM 687 N N . GLN A 1 84 ? -16.308 -7.447 30.465 1.00 91.62 84 GLN A N 1
ATOM 688 C CA . GLN A 1 84 ? -16.388 -8.632 31.327 1.00 91.62 84 GLN A CA 1
ATOM 689 C C . GLN A 1 84 ? -15.682 -8.403 32.669 1.00 91.62 84 GLN A C 1
ATOM 691 O O . GLN A 1 84 ? -16.221 -8.780 33.710 1.00 91.62 84 GLN A O 1
ATOM 696 N N . LYS A 1 85 ? -14.514 -7.748 32.656 1.00 91.69 85 LYS A N 1
ATOM 697 C CA . LYS A 1 85 ? -13.775 -7.390 33.873 1.00 91.69 85 LYS A CA 1
ATOM 698 C C . LYS A 1 85 ? -14.563 -6.414 34.750 1.00 91.69 85 LYS A C 1
ATOM 700 O O . LYS A 1 85 ? -14.678 -6.662 35.944 1.00 91.69 85 LYS A O 1
ATOM 705 N N . GLN A 1 86 ? -15.155 -5.372 34.163 1.00 89.62 86 GLN A N 1
ATOM 706 C CA . GLN A 1 86 ? -15.996 -4.409 34.888 1.00 89.62 86 GLN A CA 1
ATOM 707 C C . GLN A 1 86 ? -17.217 -5.089 35.528 1.00 89.62 86 GLN A C 1
ATOM 709 O O . GLN A 1 86 ? -17.462 -4.913 36.715 1.00 89.62 86 GLN A O 1
ATOM 714 N N . ILE A 1 87 ? -17.927 -5.950 34.786 1.00 90.31 87 ILE A N 1
ATOM 715 C CA . ILE A 1 87 ? -19.078 -6.703 35.321 1.00 90.31 87 ILE A CA 1
ATOM 716 C C . ILE A 1 87 ? -18.659 -7.610 36.488 1.00 90.31 87 ILE A C 1
ATOM 718 O O . ILE A 1 87 ? -19.388 -7.726 37.474 1.00 90.31 87 ILE A O 1
ATOM 722 N N . ALA A 1 88 ? -17.500 -8.266 36.381 1.00 86.56 88 ALA A N 1
ATOM 723 C CA . ALA A 1 88 ? -16.979 -9.105 37.454 1.00 86.56 88 ALA A CA 1
ATOM 724 C C . ALA A 1 88 ? -16.625 -8.280 38.705 1.00 86.56 88 ALA A C 1
ATOM 726 O O . ALA A 1 88 ? -16.961 -8.692 39.812 1.00 86.56 88 ALA A O 1
ATOM 727 N N . GLU A 1 89 ? -16.004 -7.111 38.539 1.00 81.12 89 GLU A N 1
ATOM 728 C CA . GLU A 1 89 ? -15.664 -6.199 39.641 1.00 81.12 89 GLU A CA 1
ATOM 729 C C . GLU A 1 89 ? -16.925 -5.636 40.325 1.00 81.12 89 GLU A C 1
ATOM 731 O O . GLU A 1 89 ? -17.049 -5.708 41.552 1.00 81.12 89 GLU A O 1
ATOM 736 N N . ASP A 1 90 ? -17.912 -5.176 39.556 1.00 76.69 90 ASP A N 1
ATOM 737 C CA . ASP A 1 90 ? -19.173 -4.639 40.088 1.00 76.69 90 ASP A CA 1
ATOM 738 C C . ASP A 1 90 ? -19.999 -5.709 40.822 1.00 76.69 90 ASP A C 1
ATOM 740 O O . ASP A 1 90 ? -20.566 -5.451 41.887 1.00 76.69 90 ASP A O 1
ATOM 744 N N . GLY A 1 91 ? -20.017 -6.942 40.303 1.00 68.38 91 GLY A N 1
ATOM 745 C CA . GLY A 1 91 ? -20.685 -8.077 40.943 1.00 68.38 91 GLY A CA 1
ATOM 746 C C . GLY A 1 91 ? -20.053 -8.494 42.275 1.00 68.38 91 GLY A C 1
ATOM 747 O O . GLY A 1 91 ? -20.755 -8.991 43.154 1.00 68.38 91 GLY A O 1
ATOM 748 N N . THR A 1 92 ? -18.749 -8.263 42.459 1.00 61.84 92 THR A N 1
ATOM 749 C CA . THR A 1 92 ? -18.059 -8.548 43.730 1.00 61.84 92 THR A CA 1
ATOM 750 C C . THR A 1 92 ? -18.265 -7.468 44.793 1.00 61.84 92 THR A C 1
ATOM 752 O O . THR A 1 92 ? -18.323 -7.796 45.975 1.00 61.84 92 THR A O 1
ATOM 755 N N . ASN A 1 93 ? -18.446 -6.205 44.396 1.00 59.34 93 ASN A N 1
ATOM 756 C CA . ASN A 1 93 ? -18.659 -5.093 45.331 1.00 59.34 93 ASN A CA 1
ATOM 757 C C . ASN A 1 93 ? -20.112 -4.976 45.835 1.00 59.34 93 ASN A C 1
ATOM 759 O O . ASN A 1 93 ? -20.345 -4.348 46.862 1.00 59.34 93 ASN A O 1
ATOM 763 N N . GLY A 1 94 ? -21.090 -5.575 45.145 1.00 55.66 94 GLY A N 1
ATOM 764 C CA . GLY A 1 94 ? -22.506 -5.553 45.544 1.00 55.66 94 GLY A CA 1
ATOM 765 C C . GLY A 1 94 ? -22.944 -6.642 46.537 1.00 55.66 94 GLY A C 1
ATOM 766 O O . GLY A 1 94 ? -24.118 -6.681 46.898 1.00 55.66 94 GLY A O 1
ATOM 767 N N . VAL A 1 95 ? -22.043 -7.544 46.946 1.00 56.41 95 VAL A N 1
ATOM 768 C CA . VAL A 1 95 ? -22.340 -8.693 47.836 1.00 56.41 95 VAL A CA 1
ATOM 769 C C . VAL A 1 95 ? -21.649 -8.565 49.210 1.00 56.41 95 VAL A C 1
ATOM 771 O O . VAL A 1 95 ? -21.736 -9.476 50.030 1.00 56.41 95 VAL A O 1
ATOM 774 N N . ALA A 1 96 ? -20.992 -7.434 49.490 1.00 45.16 96 ALA A N 1
ATOM 775 C CA . ALA A 1 96 ? -20.351 -7.143 50.777 1.00 45.16 96 ALA A CA 1
ATOM 776 C C . ALA A 1 96 ? -21.217 -6.250 51.677 1.00 45.16 9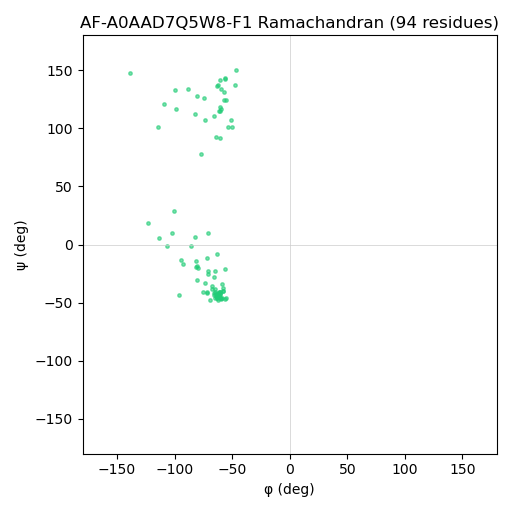6 ALA A C 1
ATOM 778 O O . ALA A 1 96 ? -21.800 -5.272 51.157 1.00 45.16 96 ALA A O 1
#

Secondary structure (DSSP, 8-state):
--BSS---SSHHHHTTBPPPP-------GGGGSPPP-----TTTT-----TTHHHHHHHHHHHHHHHHHHHHHHHHHHHHHHHHHHHHHHHHHTT-

Organism: Quillaja saponaria (NCBI:txid32244)

Solvent-accessible surface area (backbone atoms only — not comparable to full-atom values): 6237 Å² total; per-residue (Å²): 118,76,38,87,91,62,82,64,91,48,76,85,59,46,75,34,47,68,78,78,82,80,71,79,81,81,76,73,80,68,83,79,56,80,79,75,82,76,74,74,59,84,71,80,75,66,60,86,68,59,94,58,46,65,57,52,55,63,49,44,61,53,48,56,56,48,50,56,49,50,53,49,51,52,51,52,52,50,54,52,52,50,51,52,51,51,53,53,53,55,62,59,64,74,75,112

Mean predicted aligned error: 19.17 Å

Radius of gyration: 39.88 Å; Cα contacts (8 Å, |Δi|>4): 15; chains: 1; bounding box: 86×43×96 Å

InterPro domains:
  IPR013169 mRNA splicing factor Cwf18-like [PF08315] (1-80)
  IPR013169 mRNA splicing factor Cwf18-like [PTHR31551] (1-86)

Sequence (96 aa):
MKFRNYVPHDKQLQEGKLAPAVLPKFEDPIAAAPPPSEKEDPFVNIAPKKPNWDLQRDVQKKLDKLERRTQKALYQLMEEQEKQKQIAE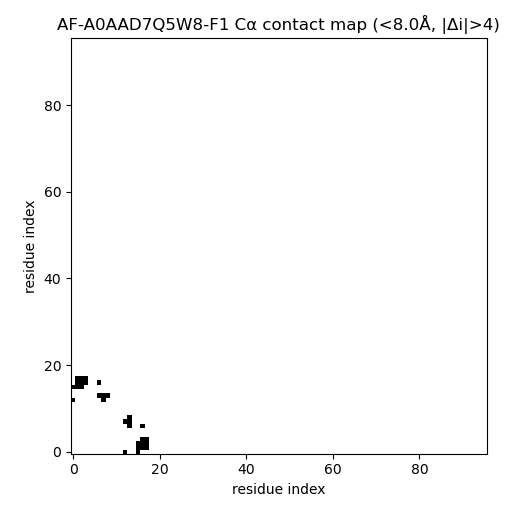DGTNGVA